Protein AF-A0A7V1DT08-F1 (afdb_monomer_lite)

pLDDT: mean 77.99, std 16.01, range [49.16, 94.94]

Sequence (85 aa):
MAKQDRRWEIRRRRNRRKKLAKLRLRYSAARTAAEREKILAKVQRVAPTVTREQFIASVPAPTQPTRPATRRGASRTAAGSAASA

Secondary structure (DSSP, 8-state):
-----HHHHHHHHHHHHHHHHHHHHHHHH--SHHHHHHHHHHHHHH-TTS-HHHHHHTS--------------------------

Radius of gyration: 25.91 Å; chains: 1; bounding box: 72×39×66 Å

Foldseek 3Di:
DPDDPPVVVVVLVVVLVVLLLVLLVQCQVDPDPVSNVVSVVVNCVSCVPQDPVNSPVPRPDPDPPPPPPDPPDPDDDDDDDDDDD

Structure (mmCIF, N/CA/C/O backbone):
data_AF-A0A7V1DT08-F1
#
_entry.id   AF-A0A7V1DT08-F1
#
loop_
_atom_site.group_PDB
_atom_site.id
_atom_site.type_symbol
_atom_site.label_atom_id
_atom_site.label_alt_id
_atom_site.label_comp_id
_atom_site.label_asym_id
_atom_site.label_entity_id
_atom_site.label_seq_id
_atom_site.pdbx_PDB_ins_code
_atom_site.Cartn_x
_atom_site.Cartn_y
_atom_site.Cartn_z
_atom_site.occupancy
_atom_site.B_iso_or_equiv
_atom_site.auth_seq_id
_atom_site.auth_comp_id
_atom_site.auth_asym_id
_atom_site.auth_atom_id
_atom_site.pdbx_PDB_model_num
ATOM 1 N N . MET A 1 1 ? 3.290 -4.676 -31.753 1.00 51.56 1 MET A N 1
ATOM 2 C CA . MET A 1 1 ? 3.194 -4.420 -30.297 1.00 51.56 1 MET A CA 1
ATOM 3 C C . MET A 1 1 ? 4.279 -3.432 -29.894 1.00 51.56 1 MET A C 1
ATOM 5 O O . MET A 1 1 ? 5.452 -3.781 -29.959 1.00 51.56 1 MET A O 1
ATOM 9 N N . ALA A 1 2 ? 3.922 -2.187 -29.565 1.00 60.53 2 ALA A N 1
ATOM 10 C CA . ALA A 1 2 ? 4.900 -1.180 -29.151 1.00 60.53 2 ALA A CA 1
ATOM 11 C C . ALA A 1 2 ? 5.600 -1.646 -27.864 1.00 60.53 2 ALA A C 1
ATOM 13 O O . ALA A 1 2 ? 4.929 -1.942 -26.873 1.00 60.53 2 ALA A O 1
ATOM 14 N N . LYS A 1 3 ? 6.936 -1.750 -27.883 1.00 64.44 3 LYS A N 1
ATOM 15 C CA . LYS A 1 3 ? 7.738 -2.076 -26.697 1.00 64.44 3 LYS A CA 1
ATOM 16 C C . LYS A 1 3 ? 7.439 -1.012 -25.643 1.00 64.44 3 LYS A C 1
ATOM 18 O O . LYS A 1 3 ? 7.885 0.123 -25.780 1.00 64.44 3 LYS A O 1
ATOM 23 N N . GLN A 1 4 ? 6.643 -1.359 -24.629 1.00 66.44 4 GLN A N 1
ATOM 24 C CA . GLN A 1 4 ? 6.425 -0.484 -23.482 1.00 66.44 4 GLN A CA 1
ATOM 25 C C . GLN A 1 4 ? 7.795 -0.060 -22.961 1.00 66.44 4 GLN A C 1
ATOM 27 O O . GLN A 1 4 ? 8.649 -0.905 -22.691 1.00 66.44 4 GLN A O 1
ATOM 32 N N . ASP A 1 5 ? 8.015 1.251 -22.887 1.00 87.44 5 ASP A N 1
ATOM 33 C CA . ASP A 1 5 ? 9.312 1.802 -22.535 1.00 87.44 5 ASP A CA 1
ATOM 34 C C . ASP A 1 5 ? 9.714 1.273 -21.152 1.00 87.44 5 ASP A C 1
ATOM 36 O O . ASP A 1 5 ? 9.080 1.572 -20.132 1.00 87.44 5 ASP A O 1
ATOM 40 N N . ARG A 1 6 ? 10.763 0.443 -21.116 1.00 87.94 6 ARG A N 1
ATOM 41 C CA . ARG A 1 6 ? 11.268 -0.218 -19.904 1.00 87.94 6 ARG A CA 1
ATOM 42 C C . ARG A 1 6 ? 11.461 0.790 -18.769 1.00 87.94 6 ARG A C 1
ATOM 44 O O . ARG A 1 6 ? 11.225 0.475 -17.600 1.00 87.94 6 ARG A O 1
ATOM 51 N N . ARG A 1 7 ? 11.828 2.034 -19.100 1.00 89.94 7 ARG A N 1
ATOM 52 C CA . ARG A 1 7 ? 11.962 3.138 -18.137 1.00 89.94 7 ARG A CA 1
ATOM 53 C C . ARG A 1 7 ? 10.640 3.476 -17.452 1.00 89.94 7 ARG A C 1
ATOM 55 O O . ARG A 1 7 ? 10.601 3.663 -16.231 1.00 89.94 7 ARG A O 1
ATOM 62 N N . TRP A 1 8 ? 9.550 3.527 -18.208 1.00 91.19 8 TRP A N 1
ATOM 63 C CA . TRP A 1 8 ? 8.219 3.814 -17.684 1.00 91.19 8 TRP A CA 1
ATOM 64 C C . TRP A 1 8 ? 7.722 2.707 -16.756 1.00 91.19 8 TRP A C 1
ATOM 66 O O . TRP A 1 8 ? 7.185 2.993 -15.680 1.00 91.19 8 TRP A O 1
ATOM 76 N N . GLU A 1 9 ? 7.973 1.448 -17.113 1.00 91.25 9 GLU A N 1
ATOM 77 C CA . GLU A 1 9 ? 7.609 0.310 -16.274 1.00 91.25 9 GLU A CA 1
ATOM 78 C C . GLU A 1 9 ? 8.372 0.320 -14.940 1.00 91.25 9 GLU A C 1
ATOM 80 O O . GLU A 1 9 ? 7.771 0.203 -13.863 1.00 91.25 9 GLU A O 1
ATOM 85 N N . ILE A 1 10 ? 9.688 0.558 -14.987 1.00 92.81 10 ILE A N 1
ATOM 86 C CA . ILE A 1 10 ? 10.525 0.712 -13.790 1.00 92.81 10 ILE A CA 1
ATOM 87 C C . ILE A 1 10 ? 9.997 1.854 -12.916 1.00 92.81 10 ILE A C 1
ATOM 89 O O . ILE A 1 10 ? 9.839 1.684 -11.702 1.00 92.81 10 ILE A O 1
ATOM 93 N N . ARG A 1 11 ? 9.666 3.007 -13.510 1.00 94.19 11 ARG A N 1
ATOM 94 C CA . ARG A 1 11 ? 9.103 4.157 -12.788 1.00 94.19 11 ARG A CA 1
ATOM 95 C C . ARG A 1 11 ? 7.771 3.809 -12.122 1.00 94.19 11 ARG A C 1
ATOM 97 O O . ARG A 1 11 ? 7.586 4.099 -10.939 1.00 94.19 11 ARG A O 1
ATOM 104 N N . ARG A 1 12 ? 6.868 3.123 -12.827 1.00 92.31 12 ARG A N 1
ATOM 105 C CA . ARG A 1 12 ? 5.586 2.643 -12.285 1.00 92.31 12 ARG A CA 1
ATOM 106 C C . ARG A 1 12 ? 5.798 1.689 -11.106 1.00 92.31 12 ARG A C 1
ATOM 108 O O . ARG A 1 12 ? 5.151 1.848 -10.068 1.00 92.31 12 ARG A O 1
ATOM 115 N N . ARG A 1 13 ? 6.720 0.726 -11.227 1.00 91.38 13 ARG A N 1
ATOM 116 C CA . ARG A 1 13 ? 7.083 -0.210 -10.145 1.00 91.38 13 ARG A CA 1
ATOM 117 C C . ARG A 1 13 ? 7.640 0.539 -8.926 1.00 91.38 13 ARG A C 1
ATOM 119 O O . ARG A 1 13 ? 7.169 0.312 -7.811 1.00 91.38 13 ARG A O 1
ATOM 126 N N . ARG A 1 14 ? 8.566 1.485 -9.127 1.00 94.56 14 ARG A N 1
ATOM 127 C CA . ARG A 1 14 ? 9.131 2.334 -8.057 1.00 94.56 14 ARG A CA 1
ATOM 128 C C . ARG A 1 14 ? 8.054 3.155 -7.350 1.00 94.56 14 ARG A C 1
ATOM 130 O O . ARG A 1 14 ? 7.994 3.156 -6.122 1.00 94.56 14 ARG A O 1
ATOM 137 N N . ASN A 1 15 ? 7.167 3.798 -8.104 1.00 94.94 15 ASN A N 1
ATOM 138 C CA . ASN A 1 15 ? 6.080 4.601 -7.542 1.00 94.94 15 ASN A CA 1
ATOM 139 C C . ASN A 1 15 ? 5.111 3.751 -6.714 1.00 94.94 15 ASN A C 1
ATOM 141 O O . ASN A 1 15 ? 4.690 4.177 -5.639 1.00 94.94 15 ASN A O 1
ATOM 145 N N . ARG A 1 16 ? 4.809 2.528 -7.165 1.00 93.06 16 ARG A N 1
ATOM 146 C CA . ARG A 1 16 ? 3.992 1.571 -6.406 1.00 93.06 16 ARG A CA 1
ATOM 147 C C . ARG A 1 16 ? 4.652 1.200 -5.078 1.00 93.06 16 ARG A C 1
ATOM 149 O O . ARG A 1 16 ? 4.010 1.314 -4.040 1.00 93.06 16 ARG A O 1
ATOM 156 N N . ARG A 1 17 ? 5.947 0.855 -5.092 1.00 91.25 17 ARG A N 1
ATOM 157 C CA . ARG A 1 17 ? 6.718 0.559 -3.868 1.00 91.25 17 ARG A CA 1
ATOM 158 C C . ARG A 1 17 ? 6.719 1.741 -2.894 1.00 91.25 17 ARG A C 1
ATOM 160 O O . ARG A 1 17 ? 6.442 1.548 -1.715 1.00 91.25 17 ARG A O 1
ATOM 167 N N . LYS A 1 18 ? 6.930 2.968 -3.388 1.00 94.00 18 LYS A N 1
ATOM 168 C CA . LYS A 1 18 ? 6.858 4.196 -2.572 1.00 94.00 18 LYS A CA 1
ATOM 169 C C . LYS A 1 18 ? 5.469 4.400 -1.952 1.00 94.00 18 LYS A C 1
ATOM 171 O O . LYS A 1 18 ? 5.377 4.739 -0.776 1.00 94.00 18 LYS A O 1
ATOM 176 N N . LYS A 1 19 ? 4.387 4.183 -2.712 1.00 93.31 19 LYS A N 1
ATOM 177 C CA . LYS A 1 19 ? 3.010 4.268 -2.190 1.00 93.31 19 LYS A CA 1
ATOM 178 C C . LYS A 1 19 ? 2.759 3.231 -1.093 1.00 93.31 19 LYS A C 1
ATOM 180 O O . LYS A 1 19 ? 2.232 3.592 -0.047 1.00 93.31 19 LYS A O 1
ATOM 185 N N . LEU A 1 20 ? 3.178 1.982 -1.302 1.00 91.62 20 LEU A N 1
ATOM 186 C CA . LEU A 1 20 ? 3.038 0.923 -0.300 1.00 91.62 20 LEU A CA 1
ATOM 187 C C . LEU A 1 20 ? 3.829 1.234 0.976 1.00 91.62 20 LEU A C 1
ATOM 189 O O . LEU A 1 20 ? 3.286 1.080 2.062 1.00 91.62 20 LEU A O 1
ATOM 193 N N . ALA A 1 21 ? 5.055 1.753 0.864 1.00 90.88 21 ALA A N 1
ATOM 194 C CA . ALA A 1 21 ? 5.838 2.187 2.024 1.00 90.88 21 ALA A CA 1
ATOM 195 C C . ALA A 1 21 ? 5.117 3.281 2.834 1.00 90.88 21 ALA A C 1
ATOM 197 O O . ALA A 1 21 ? 4.991 3.169 4.050 1.00 90.88 21 ALA A O 1
ATOM 198 N N . LYS A 1 22 ? 4.553 4.295 2.160 1.00 92.44 22 LYS A N 1
ATOM 199 C CA . LYS A 1 22 ? 3.751 5.341 2.822 1.00 92.44 22 LYS A CA 1
ATOM 200 C C . LYS A 1 22 ? 2.515 4.774 3.524 1.00 92.44 22 LYS A C 1
ATOM 202 O O . LYS A 1 22 ? 2.175 5.225 4.611 1.00 92.44 22 LYS A O 1
ATOM 207 N N . LEU A 1 23 ? 1.835 3.803 2.911 1.00 92.38 23 LEU A N 1
ATOM 208 C CA . LEU A 1 23 ? 0.672 3.153 3.520 1.00 92.38 23 LEU A CA 1
ATOM 209 C C . LEU A 1 23 ? 1.068 2.318 4.742 1.00 92.38 23 LEU A C 1
ATOM 211 O O . LEU A 1 23 ? 0.341 2.344 5.727 1.00 92.38 23 LEU A O 1
ATOM 215 N N . ARG A 1 24 ? 2.225 1.642 4.719 1.00 90.56 24 ARG A N 1
ATOM 216 C CA . ARG A 1 24 ? 2.748 0.881 5.870 1.00 90.56 24 ARG A CA 1
ATOM 217 C C . ARG A 1 24 ? 3.047 1.783 7.063 1.00 90.56 24 ARG A C 1
ATOM 219 O O . ARG A 1 24 ? 2.615 1.471 8.162 1.00 90.56 24 ARG A O 1
ATOM 226 N N . LEU A 1 25 ? 3.689 2.929 6.826 1.00 89.44 25 LEU A N 1
ATOM 227 C CA . LEU A 1 25 ? 3.945 3.935 7.868 1.00 89.44 25 LEU A CA 1
ATOM 228 C C . LEU A 1 25 ? 2.649 4.484 8.479 1.00 89.44 25 LEU A C 1
ATOM 230 O O . LEU A 1 25 ? 2.548 4.687 9.684 1.00 89.44 25 LEU A O 1
ATOM 234 N N . ARG A 1 26 ? 1.625 4.711 7.649 1.00 89.69 26 ARG A N 1
ATOM 235 C CA . ARG A 1 26 ? 0.307 5.128 8.145 1.00 89.69 26 ARG A CA 1
ATOM 236 C C . ARG A 1 26 ? -0.380 4.015 8.927 1.00 89.69 26 ARG A C 1
ATOM 238 O O . ARG A 1 26 ? -1.047 4.307 9.906 1.00 89.69 26 ARG A O 1
ATOM 245 N N . TYR A 1 27 ? -0.216 2.760 8.507 1.00 89.94 27 TYR A N 1
ATOM 246 C CA . TYR A 1 27 ? -0.806 1.609 9.186 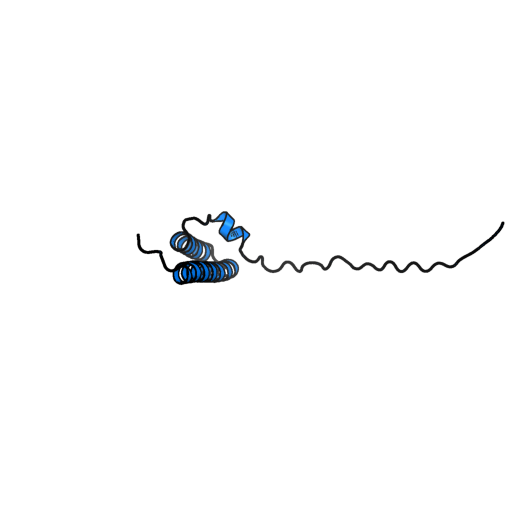1.00 89.94 27 TYR A CA 1
ATOM 247 C C . TYR A 1 27 ? -0.202 1.406 10.578 1.00 89.94 27 TYR A C 1
ATOM 249 O O . TYR A 1 27 ? -0.947 1.158 11.520 1.00 89.94 27 TYR A O 1
ATOM 257 N N . SER A 1 28 ? 1.119 1.569 10.727 1.00 87.31 28 SER A N 1
ATOM 258 C CA . SER A 1 28 ? 1.782 1.497 12.035 1.00 87.31 28 SER A CA 1
ATOM 259 C C . SER A 1 28 ? 1.385 2.648 12.964 1.00 87.31 28 SER A C 1
ATOM 261 O O . SER A 1 28 ? 1.295 2.448 14.169 1.00 87.31 28 SER A O 1
ATOM 263 N N . ALA A 1 29 ? 1.127 3.841 12.419 1.00 88.31 29 ALA A N 1
ATOM 264 C CA . ALA A 1 29 ? 0.694 5.003 13.198 1.00 88.31 29 ALA A CA 1
ATOM 265 C C . ALA A 1 29 ? -0.813 5.009 13.528 1.00 88.31 29 ALA A C 1
ATOM 267 O O . ALA A 1 29 ? -1.236 5.729 14.432 1.00 88.31 29 ALA A O 1
ATOM 268 N N . ALA A 1 30 ? -1.627 4.237 12.800 1.00 89.44 30 ALA A N 1
ATOM 269 C CA . ALA A 1 30 ? -3.076 4.208 12.964 1.00 89.44 30 ALA A CA 1
ATOM 270 C C . ALA A 1 30 ? -3.478 3.594 14.313 1.00 89.44 30 ALA A C 1
ATOM 272 O O . ALA A 1 30 ? -3.143 2.439 14.627 1.00 89.44 30 ALA A O 1
ATOM 273 N N . ARG A 1 31 ? -4.246 4.365 15.089 1.00 86.31 31 ARG A N 1
ATOM 274 C CA . ARG A 1 31 ? -4.702 3.986 16.437 1.00 86.31 31 ARG A CA 1
ATOM 275 C C . ARG A 1 31 ? -6.045 3.266 16.415 1.00 86.31 31 ARG A C 1
ATOM 277 O O . ARG A 1 31 ? -6.306 2.456 17.296 1.00 86.31 31 ARG A O 1
ATOM 284 N N . THR A 1 32 ? -6.873 3.520 15.402 1.00 92.25 32 THR A N 1
ATOM 285 C CA . THR A 1 32 ? -8.228 2.962 15.314 1.00 92.25 32 THR A CA 1
ATOM 286 C C . THR A 1 32 ? -8.328 1.844 14.276 1.00 92.25 32 THR A C 1
ATOM 288 O O . THR A 1 32 ? -7.617 1.827 13.266 1.00 92.25 32 THR A O 1
ATOM 291 N N . ALA A 1 33 ? -9.245 0.899 14.505 1.00 88.44 33 ALA A N 1
ATOM 292 C CA . ALA A 1 33 ? -9.526 -0.181 13.558 1.00 88.44 33 ALA A CA 1
ATOM 293 C C . ALA A 1 33 ? -10.054 0.361 12.215 1.00 88.44 33 ALA A C 1
ATOM 295 O O . ALA A 1 33 ? -9.587 -0.054 11.154 1.00 88.44 33 ALA A O 1
ATOM 296 N N . ALA A 1 34 ? -10.924 1.374 12.259 1.00 90.19 34 ALA A N 1
ATOM 297 C CA . ALA A 1 34 ? -11.482 2.012 11.067 1.00 90.19 34 ALA A CA 1
ATOM 298 C C . ALA A 1 34 ? -10.408 2.672 10.177 1.00 90.19 34 ALA A C 1
ATOM 300 O O . ALA A 1 34 ? -10.476 2.609 8.947 1.00 90.19 34 ALA A O 1
ATOM 301 N N . GLU A 1 35 ? -9.380 3.296 10.764 1.00 88.94 35 GLU A N 1
ATOM 302 C CA . GLU A 1 35 ? -8.250 3.842 9.999 1.00 88.94 35 GLU A CA 1
ATOM 303 C C . GLU A 1 35 ? -7.435 2.743 9.319 1.00 88.94 35 GLU A C 1
ATOM 305 O O . GLU A 1 35 ? -7.069 2.873 8.145 1.00 88.94 35 GLU A O 1
ATOM 310 N N . ARG A 1 36 ? -7.178 1.646 10.037 1.00 89.00 36 ARG A N 1
ATOM 311 C CA . ARG A 1 36 ? -6.451 0.487 9.507 1.00 89.00 36 ARG A CA 1
ATOM 312 C C . ARG A 1 36 ? -7.189 -0.130 8.322 1.00 89.00 36 ARG A C 1
ATOM 314 O O . ARG A 1 36 ? -6.562 -0.382 7.294 1.00 89.00 36 ARG A O 1
ATOM 321 N N . GLU A 1 37 ? -8.507 -0.281 8.402 1.00 91.69 37 GLU A N 1
ATOM 322 C CA . GLU A 1 37 ? -9.338 -0.776 7.296 1.00 91.69 37 GLU A CA 1
ATOM 323 C C . GLU A 1 37 ? -9.308 0.148 6.075 1.00 91.69 37 GLU A C 1
ATOM 325 O O . GLU A 1 37 ? -9.073 -0.315 4.955 1.00 91.69 37 GLU A O 1
ATOM 330 N N . LYS A 1 38 ? -9.428 1.468 6.272 1.00 93.00 38 LYS A N 1
ATOM 331 C CA . LYS A 1 38 ? -9.298 2.453 5.180 1.00 93.00 38 LYS A CA 1
ATOM 332 C C . LYS A 1 38 ? -7.938 2.365 4.484 1.00 93.00 38 LYS A C 1
ATOM 334 O O . LYS A 1 38 ? -7.842 2.558 3.267 1.00 93.00 38 LYS A O 1
ATOM 339 N N . ILE A 1 39 ? -6.871 2.096 5.237 1.00 91.94 39 ILE A N 1
ATOM 340 C CA . ILE A 1 39 ? -5.526 1.914 4.682 1.00 91.94 39 ILE A CA 1
ATOM 341 C C 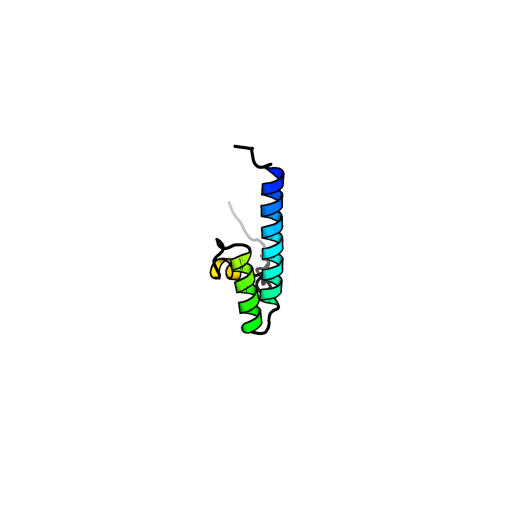. ILE A 1 39 ? -5.451 0.614 3.881 1.00 91.94 39 ILE A C 1
ATOM 343 O O . ILE A 1 39 ? -4.944 0.633 2.760 1.00 91.94 39 ILE A O 1
ATOM 347 N N . LEU A 1 40 ? -6.004 -0.483 4.394 1.00 90.38 40 LEU A N 1
ATOM 348 C CA . LEU A 1 40 ? -6.030 -1.773 3.700 1.00 90.38 40 LEU A CA 1
ATOM 349 C C . LEU A 1 40 ? -6.846 -1.726 2.401 1.00 90.38 40 LEU A C 1
ATOM 351 O O . LEU A 1 40 ? -6.374 -2.208 1.371 1.00 90.38 40 LEU A O 1
ATOM 355 N N . ALA A 1 41 ? -7.995 -1.047 2.399 1.00 92.19 41 ALA A N 1
ATOM 356 C CA . ALA A 1 41 ? -8.772 -0.805 1.183 1.00 92.19 41 ALA A CA 1
ATOM 357 C C . ALA A 1 41 ? -7.953 -0.032 0.130 1.00 92.19 41 ALA A C 1
ATOM 359 O O . ALA A 1 41 ? -7.973 -0.347 -1.062 1.00 92.19 41 ALA A O 1
ATOM 360 N N . LYS A 1 42 ? -7.152 0.957 0.559 1.00 92.44 42 LYS A N 1
ATOM 361 C CA . LYS A 1 42 ? -6.226 1.672 -0.338 1.00 92.44 42 LYS A CA 1
ATOM 362 C C . LYS A 1 42 ? -5.102 0.774 -0.858 1.00 92.44 42 LYS A C 1
ATOM 364 O O . LYS A 1 42 ? -4.699 0.942 -2.008 1.00 92.44 42 LYS A O 1
ATOM 369 N N . VAL A 1 43 ? -4.598 -0.162 -0.055 1.00 91.75 43 VAL A N 1
ATOM 370 C CA . VAL A 1 43 ? -3.572 -1.127 -0.485 1.00 91.75 43 VAL A CA 1
ATOM 371 C C . VAL A 1 43 ? -4.110 -2.021 -1.598 1.00 91.75 43 VAL A C 1
ATOM 373 O O . VAL A 1 43 ? -3.465 -2.101 -2.644 1.00 91.75 43 VAL A O 1
ATOM 376 N N . GLN A 1 44 ? -5.305 -2.595 -1.432 1.00 91.00 44 GLN A N 1
ATOM 377 C CA . GLN A 1 44 ? -5.932 -3.448 -2.451 1.00 91.00 44 GLN A CA 1
ATOM 378 C C . GLN A 1 44 ? -6.138 -2.709 -3.781 1.00 91.00 44 GLN A C 1
ATOM 380 O O . GLN A 1 44 ? -5.849 -3.252 -4.844 1.00 91.00 44 GLN A O 1
ATOM 385 N N . ARG A 1 45 ? -6.527 -1.426 -3.739 1.00 90.31 45 ARG A N 1
ATOM 386 C CA . ARG A 1 45 ? -6.663 -0.594 -4.951 1.00 90.31 45 ARG A CA 1
ATOM 387 C C . ARG A 1 45 ? -5.330 -0.306 -5.650 1.00 90.31 45 ARG A C 1
ATOM 389 O O . ARG A 1 45 ? -5.299 -0.133 -6.864 1.00 90.31 45 ARG A O 1
ATOM 396 N N . VAL A 1 46 ? -4.229 -0.188 -4.904 1.00 87.94 46 VAL A N 1
ATOM 397 C CA . VAL A 1 46 ? -2.899 0.147 -5.456 1.00 87.94 46 VAL A CA 1
ATOM 398 C C . VAL A 1 46 ? -2.149 -1.094 -5.942 1.00 87.94 46 VAL A C 1
ATOM 400 O O . VAL A 1 46 ? -1.369 -1.017 -6.897 1.00 87.94 46 VAL A O 1
ATOM 403 N N . ALA A 1 47 ? -2.331 -2.219 -5.261 1.00 87.56 47 ALA A N 1
ATOM 404 C CA . ALA A 1 47 ? -1.653 -3.469 -5.544 1.00 87.56 47 ALA A CA 1
ATOM 405 C C . ALA A 1 47 ? -2.601 -4.644 -5.247 1.00 87.56 47 ALA A C 1
ATOM 407 O O . ALA A 1 47 ? -2.490 -5.247 -4.183 1.00 87.56 47 ALA A O 1
ATOM 408 N N . PRO A 1 48 ? -3.500 -4.991 -6.186 1.00 86.25 48 PRO A N 1
ATOM 409 C CA . PRO A 1 48 ? -4.470 -6.073 -5.986 1.00 86.25 48 PRO A CA 1
ATOM 410 C C . PRO A 1 48 ? -3.808 -7.445 -5.801 1.00 86.25 48 PRO A C 1
ATOM 412 O O . PRO A 1 48 ? -4.388 -8.340 -5.209 1.00 86.25 48 PRO A O 1
ATOM 415 N N . THR A 1 49 ? -2.564 -7.601 -6.259 1.00 87.44 49 THR A N 1
ATOM 416 C CA . THR A 1 49 ? -1.766 -8.820 -6.081 1.00 87.44 49 THR A CA 1
ATOM 417 C C . THR A 1 49 ? -1.137 -8.956 -4.693 1.00 87.44 49 THR A C 1
ATOM 419 O O . THR A 1 49 ? -0.557 -9.994 -4.402 1.00 87.44 49 THR A O 1
ATOM 422 N N . VAL A 1 50 ? -1.156 -7.910 -3.858 1.00 84.25 50 VAL A N 1
ATOM 423 C CA . VAL A 1 50 ? -0.565 -7.955 -2.512 1.00 84.25 50 VAL A CA 1
ATOM 424 C C . VAL A 1 50 ? -1.658 -8.314 -1.516 1.00 84.25 50 VAL A C 1
ATOM 426 O O . VAL A 1 50 ? -2.620 -7.564 -1.350 1.00 84.25 50 VAL A O 1
ATOM 429 N N . THR A 1 51 ? -1.493 -9.441 -0.827 1.00 86.06 51 THR A N 1
ATOM 430 C CA . THR A 1 51 ? -2.436 -9.876 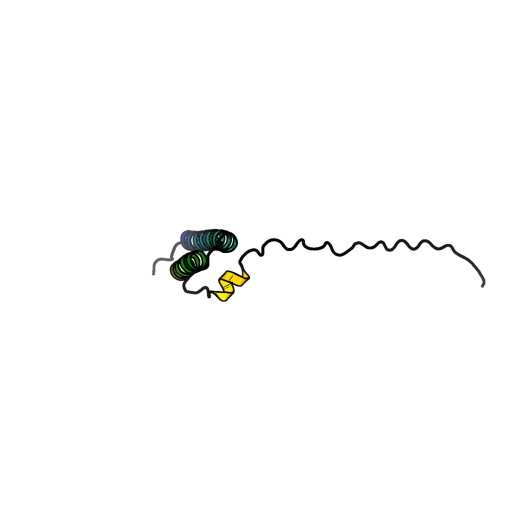0.206 1.00 86.06 51 THR A CA 1
ATOM 431 C C . THR A 1 51 ? -2.300 -9.028 1.472 1.00 86.06 51 THR A C 1
ATOM 433 O O . THR A 1 51 ? -1.255 -8.427 1.749 1.00 86.06 51 THR A O 1
ATOM 436 N N . ARG A 1 52 ? -3.375 -8.976 2.271 1.00 82.50 52 ARG A N 1
ATOM 437 C CA . ARG A 1 52 ? -3.399 -8.257 3.556 1.00 82.50 52 ARG A CA 1
ATOM 438 C C . ARG A 1 52 ? -2.263 -8.716 4.473 1.00 82.50 52 ARG A C 1
ATOM 440 O O . ARG A 1 52 ? -1.594 -7.887 5.080 1.00 82.50 52 ARG A O 1
ATOM 447 N N . GLU A 1 53 ? -2.021 -10.018 4.522 1.00 82.00 53 GLU A N 1
ATOM 448 C CA . GLU A 1 53 ? -0.987 -10.638 5.351 1.00 82.00 53 GLU A CA 1
ATOM 449 C C . GLU A 1 53 ? 0.420 -10.229 4.913 1.00 82.00 53 GLU A C 1
ATOM 451 O O . GLU A 1 53 ? 1.203 -9.760 5.737 1.00 82.00 53 GLU A O 1
ATOM 456 N N . GLN A 1 54 ? 0.717 -10.281 3.608 1.00 85.25 54 GLN A N 1
ATOM 457 C CA . GLN A 1 54 ? 1.998 -9.800 3.075 1.00 85.25 54 GLN A CA 1
ATOM 458 C C . GLN A 1 54 ? 2.219 -8.313 3.357 1.00 85.25 54 GLN A C 1
ATOM 460 O O . GLN A 1 54 ? 3.350 -7.871 3.585 1.00 85.25 54 GLN A O 1
ATOM 465 N N . PHE A 1 55 ? 1.147 -7.517 3.331 1.00 87.00 55 PHE A N 1
ATOM 466 C CA . PHE A 1 55 ? 1.235 -6.109 3.680 1.00 87.00 55 PHE A CA 1
ATOM 467 C C . PHE A 1 55 ? 1.618 -5.920 5.150 1.00 87.00 55 PHE A C 1
ATOM 469 O O . PHE A 1 55 ? 2.551 -5.158 5.407 1.00 87.00 55 PHE A O 1
ATOM 476 N N . ILE A 1 56 ? 0.949 -6.627 6.069 1.00 83.50 56 ILE A N 1
ATOM 477 C CA . ILE A 1 56 ?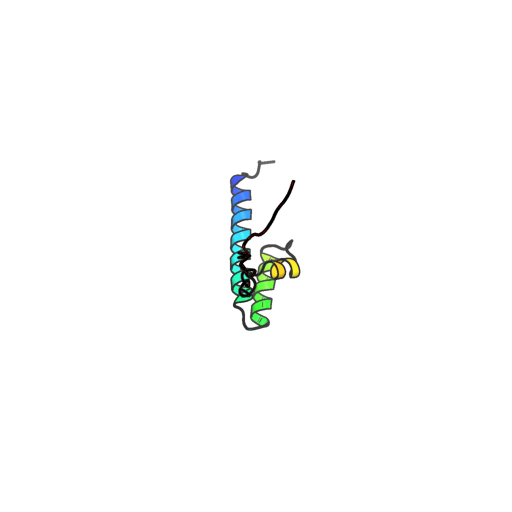 1.178 -6.553 7.521 1.00 83.50 56 ILE A CA 1
ATOM 478 C C . ILE A 1 56 ? 2.569 -7.080 7.893 1.00 83.50 56 ILE A C 1
ATOM 480 O O . ILE A 1 56 ? 3.271 -6.415 8.646 1.00 83.50 56 ILE A O 1
ATOM 484 N N . ALA A 1 57 ? 3.014 -8.193 7.304 1.00 84.25 57 ALA A N 1
ATOM 485 C CA . ALA A 1 57 ? 4.346 -8.761 7.541 1.00 84.25 57 ALA A CA 1
ATOM 486 C C . ALA A 1 57 ? 5.490 -7.801 7.164 1.00 84.25 57 ALA A C 1
ATOM 488 O O . ALA A 1 57 ? 6.581 -7.866 7.717 1.00 84.25 57 ALA A O 1
ATOM 489 N N . SER A 1 58 ? 5.239 -6.893 6.215 1.00 79.81 58 SER A N 1
ATOM 490 C CA . SER A 1 58 ? 6.197 -5.864 5.795 1.00 79.81 58 SER A CA 1
ATOM 491 C C . SER A 1 58 ? 6.000 -4.513 6.493 1.00 79.81 58 SER A C 1
ATOM 493 O O . SER A 1 58 ? 6.664 -3.542 6.113 1.00 79.81 58 SER A O 1
ATOM 495 N N . VAL A 1 59 ? 5.057 -4.387 7.432 1.00 81.06 59 VAL A N 1
ATOM 496 C CA . VAL A 1 59 ? 4.947 -3.179 8.257 1.00 81.06 59 VAL A CA 1
ATOM 497 C C . VAL A 1 59 ? 6.180 -3.152 9.158 1.00 81.06 59 VAL A C 1
ATOM 499 O O . VAL A 1 59 ? 6.453 -4.158 9.811 1.00 81.06 59 VAL A O 1
ATOM 502 N N . PRO A 1 60 ? 6.951 -2.049 9.187 1.00 70.12 60 PRO A N 1
ATOM 503 C CA . PRO A 1 60 ? 8.047 -1.938 10.135 1.00 70.12 60 PRO A CA 1
ATOM 504 C C . PRO A 1 60 ? 7.448 -2.089 11.531 1.00 70.12 60 PRO A C 1
ATOM 506 O O . PRO A 1 60 ? 6.611 -1.279 11.937 1.00 70.12 60 PRO A O 1
ATOM 509 N N . ALA A 1 61 ? 7.812 -3.172 12.220 1.00 64.19 61 ALA A N 1
ATOM 510 C CA . ALA A 1 61 ? 7.411 -3.373 13.600 1.00 64.19 61 ALA A CA 1
ATOM 511 C C . ALA A 1 61 ? 7.809 -2.119 14.396 1.00 64.19 61 ALA A C 1
ATOM 513 O O . ALA A 1 61 ? 8.867 -1.547 14.102 1.00 64.19 61 ALA A O 1
ATOM 514 N N . PRO A 1 62 ? 6.999 -1.670 15.376 1.00 62.47 62 PRO A N 1
ATOM 515 C CA . PRO A 1 62 ? 7.494 -0.710 16.350 1.00 62.47 62 PRO A CA 1
ATOM 516 C C . PRO A 1 62 ? 8.759 -1.344 16.908 1.00 62.47 62 PRO A C 1
ATOM 518 O O . PRO A 1 62 ? 8.702 -2.464 17.407 1.00 62.47 62 PRO A O 1
ATOM 521 N N . THR A 1 63 ? 9.892 -0.698 16.650 1.00 54.00 63 THR A N 1
ATOM 522 C CA . THR A 1 63 ? 11.238 -1.185 16.934 1.00 54.00 63 THR A CA 1
ATOM 523 C C . THR A 1 63 ? 11.257 -1.830 18.310 1.00 54.00 63 THR A C 1
ATOM 525 O O . THR A 1 63 ? 11.346 -1.137 19.319 1.00 54.00 63 THR A O 1
ATOM 528 N N . GLN A 1 64 ? 11.153 -3.160 18.352 1.00 52.50 64 GLN A N 1
ATOM 529 C CA . GLN A 1 64 ? 11.641 -3.912 19.490 1.00 52.50 64 GLN A CA 1
ATOM 530 C C . GLN A 1 64 ? 13.110 -3.507 19.561 1.00 52.50 64 GLN A C 1
ATOM 532 O O . GLN A 1 64 ? 13.781 -3.602 18.524 1.00 52.50 64 GLN A O 1
ATOM 537 N N . PRO A 1 65 ? 13.607 -2.976 20.692 1.00 54.56 65 PRO A N 1
ATOM 538 C CA . PRO A 1 65 ? 15.027 -2.729 20.819 1.00 54.56 65 PRO A CA 1
ATOM 539 C C . PRO A 1 65 ? 15.675 -4.075 20.535 1.00 54.56 65 PRO A C 1
ATOM 541 O O . PRO A 1 65 ? 15.470 -5.037 21.278 1.00 54.56 65 PRO A O 1
ATOM 544 N N . THR A 1 66 ? 16.360 -4.187 19.399 1.00 61.28 66 THR A N 1
ATOM 545 C CA . THR A 1 66 ? 17.185 -5.344 19.099 1.00 61.28 66 THR A CA 1
ATOM 546 C C . THR A 1 66 ? 18.182 -5.372 20.238 1.00 61.28 66 THR A C 1
ATOM 548 O O . THR A 1 66 ? 19.116 -4.571 20.234 1.00 61.28 66 THR A O 1
ATOM 551 N N . ARG A 1 67 ? 17.915 -6.188 21.271 1.00 51.50 67 ARG A N 1
ATOM 552 C CA . ARG A 1 67 ? 18.842 -6.408 22.377 1.00 51.50 67 ARG A CA 1
ATOM 553 C C . ARG A 1 67 ? 20.139 -6.784 21.681 1.00 51.50 67 ARG A C 1
ATOM 555 O O . ARG A 1 67 ? 20.148 -7.821 21.012 1.00 51.50 67 ARG A O 1
ATOM 562 N N . PRO A 1 68 ? 21.180 -5.935 21.723 1.00 57.84 68 PRO A N 1
ATOM 563 C CA . PRO A 1 68 ? 22.436 -6.314 21.120 1.00 57.84 68 PRO A CA 1
ATOM 564 C C . PRO A 1 68 ? 22.834 -7.606 21.819 1.00 57.84 68 PRO A C 1
ATOM 566 O O . PRO A 1 68 ? 22.826 -7.668 23.053 1.00 57.84 68 PRO A O 1
ATOM 569 N N . ALA A 1 69 ? 23.071 -8.657 21.029 1.00 60.59 69 ALA A N 1
ATOM 570 C CA . ALA A 1 69 ? 23.604 -9.905 21.540 1.00 60.59 69 ALA A CA 1
ATOM 571 C C . ALA A 1 69 ? 24.780 -9.531 22.440 1.00 60.59 69 ALA A C 1
ATOM 573 O O . ALA A 1 69 ? 25.701 -8.829 22.017 1.00 6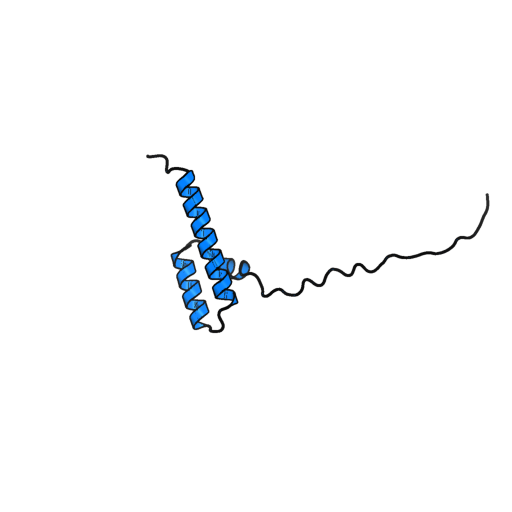0.59 69 ALA A O 1
ATOM 574 N N . THR A 1 70 ? 24.667 -9.886 23.715 1.00 60.00 70 THR A N 1
ATOM 575 C CA . THR A 1 70 ? 25.633 -9.528 24.741 1.00 60.00 70 THR A CA 1
ATOM 576 C C . THR A 1 70 ? 27.016 -9.930 24.249 1.00 60.00 70 THR A C 1
ATOM 578 O O . THR A 1 70 ? 27.318 -11.121 24.166 1.00 60.00 70 THR A O 1
ATOM 581 N N . ARG A 1 71 ? 27.868 -8.950 23.939 1.00 57.53 71 ARG A N 1
ATOM 582 C CA . ARG A 1 71 ? 29.314 -9.145 23.817 1.00 57.53 71 ARG A CA 1
ATOM 583 C C . ARG A 1 71 ? 29.836 -9.398 25.231 1.00 57.53 71 ARG A C 1
ATOM 585 O O . ARG A 1 71 ? 30.404 -8.516 25.866 1.00 57.53 71 ARG A O 1
ATOM 592 N N . ARG A 1 72 ? 29.535 -10.577 25.778 1.00 56.22 72 ARG A N 1
ATOM 593 C CA . ARG A 1 72 ? 30.047 -11.021 27.071 1.00 56.22 72 ARG A CA 1
ATOM 594 C C . ARG A 1 72 ? 31.491 -11.437 26.830 1.00 56.22 72 ARG A C 1
ATOM 596 O O . ARG A 1 72 ? 31.755 -12.350 26.054 1.00 56.22 72 ARG A O 1
ATOM 603 N N . GLY A 1 73 ? 32.403 -10.669 27.416 1.00 56.56 73 GLY A N 1
ATOM 604 C CA . GLY A 1 73 ? 33.836 -10.821 27.244 1.00 56.56 73 GLY A CA 1
ATOM 605 C C . GLY A 1 73 ? 34.305 -12.239 27.550 1.00 56.56 73 GLY A C 1
ATOM 606 O O . GLY A 1 73 ? 33.986 -12.805 28.591 1.00 56.56 73 GLY A O 1
ATOM 607 N N . ALA A 1 74 ? 35.105 -12.785 26.640 1.00 57.00 74 ALA A N 1
ATOM 608 C CA . ALA A 1 74 ? 36.013 -13.880 26.930 1.00 57.00 74 ALA A CA 1
ATOM 609 C C . ALA A 1 74 ? 37.385 -13.280 27.270 1.00 57.00 74 ALA A C 1
ATOM 611 O O . ALA A 1 74 ? 38.347 -13.416 26.525 1.00 57.00 74 ALA A O 1
ATOM 612 N N . SER A 1 75 ? 37.458 -12.570 28.394 1.00 61.53 75 SER A N 1
ATOM 613 C CA . SER A 1 75 ? 38.713 -12.394 29.117 1.00 61.53 75 SER A CA 1
ATOM 614 C C . SER A 1 75 ? 38.858 -13.594 30.049 1.00 61.53 75 SER A C 1
ATOM 616 O O . SER A 1 75 ? 38.223 -13.649 31.102 1.00 61.53 75 SER A O 1
ATOM 618 N N . ARG A 1 76 ? 39.669 -14.574 29.651 1.00 58.38 76 ARG A N 1
ATOM 619 C CA . ARG A 1 76 ? 40.315 -15.489 30.596 1.00 58.38 76 ARG A CA 1
ATOM 620 C C . ARG A 1 76 ? 41.818 -15.404 30.394 1.00 58.38 76 ARG A C 1
ATOM 622 O O . ARG A 1 76 ? 42.409 -16.125 29.605 1.00 58.38 76 ARG A O 1
ATOM 629 N N . THR A 1 77 ? 42.394 -14.461 31.124 1.00 61.91 77 THR A N 1
ATOM 630 C CA . THR A 1 77 ? 43.721 -14.569 31.719 1.00 61.91 77 THR A CA 1
ATOM 631 C C . THR A 1 77 ? 43.732 -15.719 32.730 1.00 61.91 77 THR A C 1
ATOM 633 O O . THR A 1 77 ? 42.931 -15.716 33.663 1.00 61.91 77 THR A O 1
ATOM 636 N N . ALA A 1 78 ? 44.638 -16.674 32.544 1.00 50.84 78 ALA A N 1
ATOM 637 C CA . ALA A 1 78 ? 45.277 -17.499 33.575 1.00 50.84 78 ALA A CA 1
ATOM 638 C C . ALA A 1 78 ? 46.548 -18.051 32.899 1.00 50.84 78 ALA A C 1
ATOM 640 O O . ALA A 1 78 ? 46.447 -18.736 31.888 1.00 50.84 78 ALA A O 1
ATOM 641 N N . ALA A 1 79 ? 47.726 -17.485 33.170 1.00 51.50 79 ALA A N 1
ATOM 642 C CA . ALA A 1 79 ? 48.595 -17.849 34.294 1.00 51.50 79 ALA A CA 1
ATOM 643 C C . ALA A 1 79 ? 49.026 -19.323 34.198 1.00 51.50 79 ALA A C 1
ATOM 645 O O . ALA A 1 79 ? 48.193 -20.222 34.244 1.00 51.50 79 ALA A O 1
ATOM 646 N N . GLY A 1 80 ? 50.327 -19.519 33.968 1.00 53.25 80 GLY A N 1
ATOM 647 C CA . GLY A 1 80 ? 50.929 -20.789 33.577 1.00 53.25 80 GLY A CA 1
ATOM 648 C C . GLY A 1 80 ? 51.113 -21.800 34.700 1.00 53.25 80 GLY A C 1
ATOM 649 O O . GLY A 1 80 ? 50.683 -21.576 35.824 1.00 53.25 80 GLY A O 1
ATOM 650 N N . SER A 1 81 ? 51.792 -22.897 34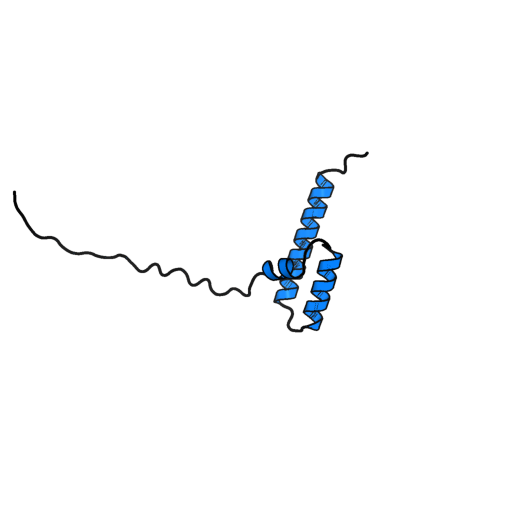.365 1.00 51.75 81 SER A N 1
ATOM 651 C CA . SER A 1 81 ? 52.782 -23.597 35.197 1.00 51.75 81 SER A CA 1
ATOM 652 C C . SER A 1 81 ? 53.132 -24.945 34.559 1.00 51.75 81 SER A C 1
ATOM 654 O O . SER A 1 81 ? 52.219 -25.669 34.171 1.00 51.75 81 SER A O 1
ATOM 656 N N . ALA A 1 82 ? 54.436 -25.260 34.569 1.00 49.16 82 ALA A N 1
ATOM 657 C CA . ALA A 1 82 ? 55.049 -26.597 34.546 1.00 49.16 82 ALA A CA 1
ATOM 658 C C . ALA A 1 82 ? 54.858 -27.456 33.278 1.00 49.16 82 ALA A C 1
ATOM 660 O O . ALA A 1 82 ? 53.841 -27.388 32.610 1.00 49.16 82 ALA A O 1
ATOM 661 N N . ALA A 1 83 ? 55.730 -28.377 32.887 1.00 49.69 83 ALA A N 1
ATOM 662 C CA . ALA A 1 83 ? 57.118 -28.755 33.147 1.00 49.69 83 ALA A CA 1
ATOM 663 C C . ALA A 1 83 ? 57.331 -30.023 32.279 1.00 49.69 83 ALA A C 1
ATOM 665 O O . ALA A 1 83 ? 56.360 -30.718 31.982 1.00 49.69 83 ALA A O 1
ATOM 666 N N . SER A 1 84 ? 58.590 -30.343 31.969 1.00 51.06 84 SER A N 1
ATOM 667 C CA . SER A 1 84 ? 59.083 -31.691 31.617 1.00 51.06 84 SER A CA 1
ATOM 668 C C . SER A 1 84 ? 58.782 -32.259 30.218 1.00 51.06 84 SER A C 1
ATOM 670 O O . SER A 1 84 ? 57.690 -32.758 29.963 1.00 51.06 84 SER A O 1
ATOM 672 N N . ALA A 1 85 ? 59.807 -32.300 29.358 1.00 54.25 85 ALA A N 1
ATOM 673 C CA . ALA A 1 85 ? 60.552 -33.520 28.989 1.00 54.25 85 ALA A CA 1
ATOM 674 C C . ALA A 1 85 ? 61.700 -33.164 28.029 1.00 54.25 85 ALA A C 1
ATOM 676 O O . ALA A 1 85 ? 61.433 -32.438 27.045 1.00 54.25 85 ALA A O 1
#